Protein AF-A0AAV5Z621-F1 (afdb_monomer_lite)

Radius of gyration: 21.64 Å; chains: 1; bounding box: 45×36×80 Å

pLDDT: mean 82.49, std 11.27, range [52.31, 95.31]

Foldseek 3Di:
DDVVVVVVVVVVVVLLVLLVCLQVQLVVLQVQLCVLLVVLVVPVVDPCSVVSNVSSVLSNQSSCLSVLCSCCSVVVPVVSNVVSVVSVVVSCVVVVVVVVVCVVPDDPPDDDDPPDD

Structure (mmCIF, N/CA/C/O backbone):
data_AF-A0AAV5Z621-F1
#
_entry.id   AF-A0AAV5Z621-F1
#
loop_
_atom_site.group_PDB
_atom_site.id
_atom_site.type_symbol
_atom_site.label_atom_id
_atom_site.label_alt_id
_atom_site.label_comp_id
_atom_site.label_asym_id
_atom_site.label_entity_id
_atom_site.label_seq_id
_atom_site.pdbx_PDB_ins_code
_atom_site.Cartn_x
_atom_site.Cartn_y
_atom_site.Cartn_z
_atom_site.occupancy
_atom_site.B_iso_or_equiv
_atom_site.auth_seq_id
_atom_site.auth_comp_id
_atom_site.auth_asym_id
_atom_site.auth_atom_id
_atom_site.pdbx_PDB_model_num
ATOM 1 N N . MET A 1 1 ? -26.447 15.389 30.354 1.00 52.31 1 MET A N 1
ATOM 2 C CA . MET A 1 1 ? -26.161 14.842 29.011 1.00 52.31 1 MET A CA 1
ATOM 3 C C . MET A 1 1 ? -24.724 15.224 28.692 1.00 52.31 1 MET A C 1
ATOM 5 O O . MET A 1 1 ? -24.456 16.398 28.491 1.00 52.31 1 MET A O 1
ATOM 9 N N . ASP A 1 2 ? -23.789 14.289 28.854 1.00 53.25 2 ASP A N 1
ATOM 10 C CA . ASP A 1 2 ? -22.348 14.579 28.879 1.00 53.25 2 ASP A CA 1
ATOM 11 C C . ASP A 1 2 ? -21.758 14.513 27.451 1.00 53.25 2 ASP A C 1
ATOM 13 O O . ASP A 1 2 ? -21.777 13.438 26.843 1.00 53.25 2 ASP A O 1
ATOM 17 N N . PRO A 1 3 ? -21.251 15.624 26.880 1.00 59.66 3 PRO A N 1
ATOM 18 C CA . PRO A 1 3 ? -20.744 15.672 25.503 1.00 59.66 3 PRO A CA 1
ATOM 19 C C . PRO A 1 3 ? -19.513 14.779 25.257 1.00 59.66 3 PRO A C 1
ATOM 21 O O . PRO A 1 3 ? -19.176 14.493 24.105 1.00 59.66 3 PRO A O 1
ATOM 24 N N . ARG A 1 4 ? -18.854 14.271 26.310 1.00 59.25 4 ARG A N 1
ATOM 25 C CA . ARG A 1 4 ? -17.717 13.341 26.167 1.00 59.25 4 ARG A CA 1
ATOM 26 C C . ARG A 1 4 ? -18.135 11.923 25.760 1.00 59.25 4 ARG A C 1
ATOM 28 O O . ARG A 1 4 ? -17.331 11.202 25.166 1.00 59.25 4 ARG A O 1
ATOM 35 N N . LEU A 1 5 ? -19.379 11.519 26.034 1.00 57.66 5 LEU A N 1
ATOM 36 C CA . LEU A 1 5 ? -19.910 10.200 25.656 1.00 57.66 5 LEU A CA 1
ATOM 37 C C . LEU A 1 5 ? -20.278 10.122 24.163 1.00 57.66 5 LEU A C 1
ATOM 39 O O . LEU A 1 5 ? -20.182 9.048 23.569 1.00 57.66 5 LEU A O 1
ATOM 43 N N . THR A 1 6 ? -20.605 11.254 23.533 1.00 56.84 6 THR A N 1
ATOM 44 C CA . THR A 1 6 ? -20.958 11.367 22.105 1.00 56.84 6 THR A CA 1
ATOM 45 C C . THR A 1 6 ? -19.759 11.542 21.169 1.00 56.84 6 THR A C 1
ATOM 47 O O . THR A 1 6 ? -19.844 11.158 20.005 1.00 56.84 6 THR A O 1
ATOM 50 N N . MET A 1 7 ? -18.610 12.042 21.640 1.00 58.41 7 MET A N 1
ATOM 51 C CA . MET A 1 7 ? -17.405 12.162 20.794 1.00 58.41 7 MET A CA 1
ATOM 52 C C . MET A 1 7 ? -16.726 10.813 20.509 1.00 58.41 7 MET A C 1
ATOM 54 O O . MET A 1 7 ? -16.205 10.597 19.413 1.00 58.41 7 MET A O 1
ATOM 58 N N . LYS A 1 8 ? -16.758 9.878 21.469 1.00 61.78 8 LYS A N 1
ATOM 59 C CA . LYS A 1 8 ? -16.184 8.528 21.321 1.00 61.78 8 LYS A CA 1
ATOM 60 C C . LYS A 1 8 ? -16.700 7.768 20.090 1.00 61.78 8 LYS A C 1
ATOM 62 O O . LYS A 1 8 ? -15.862 7.232 19.366 1.00 61.78 8 LYS A O 1
ATOM 67 N N . PRO A 1 9 ? -18.017 7.699 19.810 1.00 69.88 9 PRO A N 1
ATOM 68 C CA . PRO A 1 9 ? -18.507 6.998 18.630 1.00 69.88 9 PRO A CA 1
ATOM 69 C C . PRO A 1 9 ? -18.103 7.691 17.325 1.00 69.88 9 PRO A C 1
ATOM 71 O 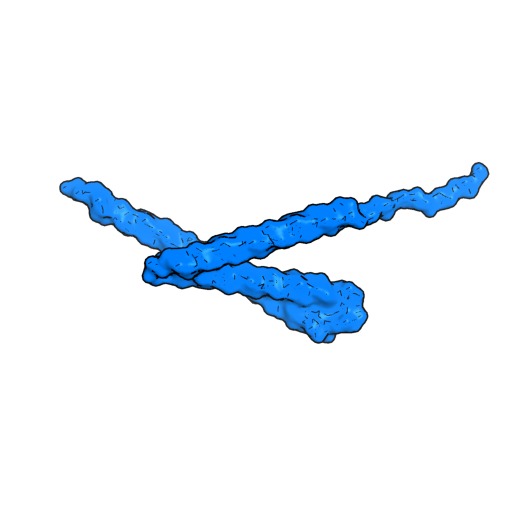O . PRO A 1 9 ? -17.706 6.982 16.407 1.00 69.88 9 PRO A O 1
ATOM 74 N N . MET A 1 10 ? -18.127 9.026 17.219 1.00 74.38 10 MET A N 1
ATOM 75 C CA . MET A 1 10 ? -17.733 9.713 15.973 1.00 74.38 10 MET A CA 1
ATOM 76 C C . MET A 1 10 ? -16.265 9.460 15.609 1.00 74.38 10 MET A C 1
ATOM 78 O O . MET A 1 10 ? -15.967 9.116 14.467 1.00 74.38 10 MET A O 1
ATOM 82 N N . LEU A 1 11 ? -15.361 9.539 16.593 1.00 77.94 11 LEU A N 1
ATOM 83 C CA . LEU A 1 11 ? -13.945 9.195 16.415 1.00 77.94 11 LEU A CA 1
ATOM 84 C C . LEU A 1 11 ? -13.770 7.745 15.956 1.00 77.94 11 LEU A C 1
ATOM 86 O O . LEU A 1 11 ? -12.989 7.469 15.049 1.00 77.94 11 LEU A O 1
ATOM 90 N N . ARG A 1 12 ? -14.543 6.822 16.535 1.00 82.44 12 ARG A N 1
ATOM 91 C CA . ARG A 1 12 ? -14.510 5.402 16.169 1.00 82.44 12 ARG A CA 1
ATOM 92 C C . ARG A 1 12 ? -14.965 5.161 14.731 1.00 82.44 12 ARG A C 1
ATOM 94 O O . ARG A 1 12 ? -14.313 4.407 14.019 1.00 82.44 12 ARG A O 1
ATOM 101 N N . HIS A 1 13 ? -16.041 5.813 14.291 1.00 87.06 13 HIS A N 1
ATOM 102 C CA . HIS A 1 13 ? -16.507 5.709 12.905 1.00 87.06 13 HIS A CA 1
ATOM 103 C C . HIS A 1 13 ? -15.490 6.308 11.930 1.00 87.06 13 HIS A C 1
ATOM 105 O O . HIS A 1 13 ? -15.192 5.681 10.919 1.00 87.06 13 HIS A O 1
ATOM 111 N N . GLY A 1 14 ? -14.898 7.463 12.255 1.00 86.81 14 GLY A N 1
ATOM 112 C CA . GLY A 1 14 ? -13.832 8.059 11.444 1.00 86.81 14 GLY A CA 1
ATOM 113 C C . GLY A 1 14 ? -12.620 7.134 11.286 1.00 86.81 14 GLY A C 1
ATOM 114 O O . GLY A 1 14 ? -12.138 6.935 10.173 1.00 86.81 14 GLY A O 1
ATOM 115 N N . LEU A 1 15 ? -12.181 6.502 12.378 1.00 87.38 15 LEU A N 1
ATOM 116 C CA . LEU A 1 15 ? -11.110 5.497 12.372 1.00 87.38 15 LEU A CA 1
ATOM 117 C C . LEU A 1 15 ? -11.452 4.277 11.510 1.00 87.38 15 LEU A C 1
ATOM 119 O O . LEU A 1 15 ? -10.610 3.822 10.742 1.00 87.38 15 LEU A O 1
ATOM 123 N N . LEU A 1 16 ? -12.683 3.768 11.597 1.00 89.12 16 LEU A N 1
ATOM 124 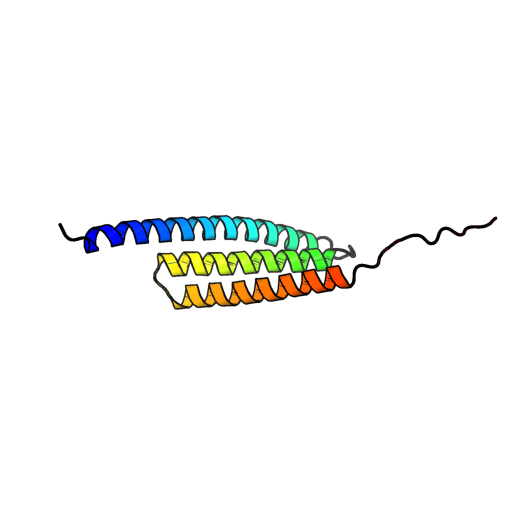C CA . LEU A 1 16 ? -13.129 2.633 10.785 1.00 89.12 16 LEU A CA 1
ATOM 125 C C . LEU A 1 16 ? -13.187 2.977 9.296 1.00 89.12 16 LEU A C 1
ATOM 127 O O . LEU A 1 16 ? -12.772 2.168 8.470 1.00 89.12 16 LEU A O 1
ATOM 131 N N . VAL A 1 17 ? -13.658 4.176 8.952 1.00 91.25 17 VAL A N 1
ATOM 132 C CA . VAL A 1 17 ? -13.668 4.662 7.567 1.00 91.25 17 VAL A CA 1
ATOM 133 C C . VAL A 1 17 ? -12.239 4.769 7.035 1.00 91.25 17 VAL A C 1
ATOM 135 O O . VAL A 1 17 ? -11.950 4.254 5.957 1.00 91.25 17 VAL A O 1
ATOM 138 N N . LEU A 1 18 ? -11.325 5.365 7.807 1.00 88.75 18 LEU A N 1
ATOM 139 C CA . LEU A 1 18 ? -9.915 5.468 7.431 1.00 88.75 18 LEU A CA 1
ATOM 140 C C . LEU A 1 18 ? -9.276 4.084 7.240 1.00 88.75 18 LEU A C 1
ATOM 142 O O . LEU A 1 18 ? -8.604 3.853 6.237 1.00 88.75 18 LEU A O 1
ATOM 146 N N . ALA A 1 19 ? -9.525 3.151 8.161 1.00 90.12 19 ALA A N 1
ATOM 147 C CA . ALA A 1 19 ? -9.033 1.781 8.064 1.00 90.12 19 ALA A CA 1
ATOM 148 C C . ALA A 1 19 ? -9.611 1.051 6.840 1.00 90.12 19 ALA A C 1
ATOM 150 O O . ALA A 1 19 ? -8.878 0.351 6.148 1.00 90.12 19 ALA A O 1
ATOM 151 N N . ALA A 1 20 ? -10.893 1.250 6.519 1.00 91.06 20 ALA A N 1
ATOM 152 C CA . ALA A 1 20 ? -11.513 0.671 5.330 1.00 91.06 20 ALA A CA 1
ATOM 153 C C . ALA A 1 20 ? -10.866 1.197 4.039 1.00 91.06 20 ALA A C 1
ATOM 155 O O . ALA A 1 20 ? -10.513 0.406 3.163 1.00 91.06 20 ALA A O 1
ATOM 156 N N . PHE A 1 21 ? -10.635 2.511 3.940 1.00 92.38 21 PHE A N 1
ATOM 157 C CA . PHE A 1 21 ? -9.886 3.089 2.821 1.00 92.38 21 PHE A CA 1
ATOM 158 C C . PHE A 1 21 ? -8.461 2.542 2.745 1.00 92.38 21 PHE A C 1
ATOM 160 O O . PHE A 1 21 ? -7.993 2.223 1.650 1.00 92.38 21 PHE A O 1
ATOM 167 N N . ALA A 1 22 ? -7.792 2.381 3.890 1.00 89.50 22 ALA A N 1
ATOM 168 C CA . ALA A 1 22 ? -6.459 1.801 3.946 1.00 89.50 22 ALA A CA 1
ATOM 169 C C . ALA A 1 22 ? -6.444 0.364 3.405 1.00 89.50 22 ALA A C 1
ATOM 171 O O . ALA A 1 22 ? -5.638 0.039 2.536 1.00 89.50 22 ALA A O 1
ATOM 172 N N . VAL A 1 23 ? -7.390 -0.474 3.831 1.00 91.81 23 VAL A N 1
ATOM 173 C CA . VAL A 1 23 ? -7.522 -1.859 3.356 1.00 91.81 23 VAL A CA 1
ATOM 174 C C . VAL A 1 23 ? -7.806 -1.914 1.856 1.00 91.81 23 VAL A C 1
ATOM 176 O O . VAL A 1 23 ? -7.130 -2.650 1.141 1.00 91.81 23 VAL A O 1
ATOM 179 N N . VAL A 1 24 ? -8.765 -1.131 1.356 1.00 93.31 24 VAL A N 1
ATOM 180 C CA . VAL A 1 24 ? -9.125 -1.138 -0.073 1.00 93.31 24 VAL A CA 1
ATOM 181 C C . VAL A 1 24 ? -7.964 -0.632 -0.932 1.00 93.31 24 VAL A C 1
ATOM 183 O O . VAL A 1 24 ? -7.603 -1.274 -1.921 1.00 93.31 24 VAL A O 1
ATOM 186 N N . GLY A 1 25 ? -7.344 0.484 -0.539 1.00 88.38 25 GLY A N 1
ATOM 187 C CA . GLY A 1 25 ? -6.188 1.048 -1.236 1.00 88.38 25 GLY A CA 1
ATOM 188 C C . GLY A 1 25 ? -4.987 0.103 -1.221 1.00 88.38 25 GLY A C 1
ATOM 189 O O . GLY A 1 25 ? -4.375 -0.132 -2.265 1.00 88.38 25 GLY A O 1
ATOM 190 N N . GLY A 1 26 ? -4.697 -0.501 -0.066 1.00 88.06 26 GLY A N 1
ATOM 191 C CA . GLY A 1 26 ? -3.630 -1.484 0.100 1.00 88.06 26 GLY A CA 1
ATOM 192 C C . GLY A 1 26 ? -3.863 -2.751 -0.720 1.00 88.06 26 GLY A C 1
ATOM 193 O O . GLY A 1 26 ? -2.963 -3.195 -1.428 1.00 88.06 26 GLY A O 1
ATOM 194 N N . ALA A 1 27 ? -5.079 -3.300 -0.708 1.00 90.25 27 ALA A N 1
ATOM 195 C CA . ALA A 1 27 ? -5.431 -4.476 -1.501 1.00 90.25 27 ALA A CA 1
ATOM 196 C C . ALA A 1 27 ? -5.297 -4.207 -3.007 1.00 90.25 27 ALA A C 1
ATOM 198 O O . ALA A 1 27 ? -4.710 -5.012 -3.732 1.00 90.25 27 ALA A O 1
ATO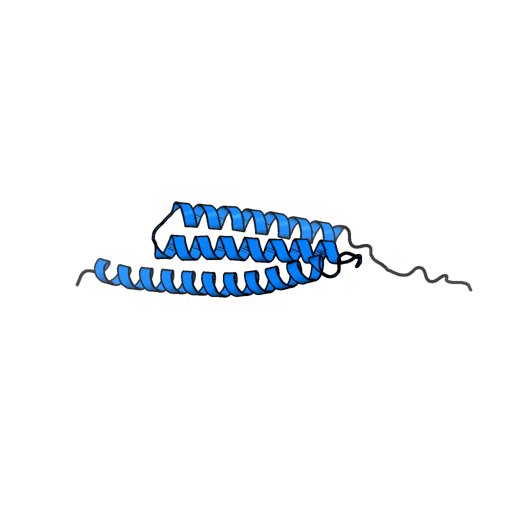M 199 N N . TRP A 1 28 ? -5.784 -3.058 -3.483 1.00 90.62 28 TRP A N 1
ATOM 200 C CA . TRP A 1 28 ? -5.650 -2.675 -4.888 1.00 90.62 28 TRP A CA 1
ATOM 201 C C . TRP A 1 28 ? -4.182 -2.500 -5.301 1.00 90.62 28 TRP A C 1
ATOM 203 O O . TRP A 1 28 ? -3.755 -3.057 -6.320 1.00 90.62 28 TRP A O 1
ATOM 213 N N . ALA A 1 29 ? -3.396 -1.779 -4.494 1.00 85.75 29 ALA A N 1
ATOM 214 C CA . ALA A 1 29 ? -1.968 -1.575 -4.730 1.00 85.75 29 ALA A CA 1
ATOM 215 C C . ALA A 1 29 ? -1.199 -2.903 -4.725 1.00 85.75 29 ALA A C 1
ATOM 217 O O . ALA A 1 29 ? -0.401 -3.151 -5.630 1.00 85.75 29 ALA A O 1
ATOM 218 N N . GLY A 1 30 ? -1.506 -3.790 -3.777 1.00 85.25 30 GLY A N 1
ATOM 219 C CA . GLY A 1 30 ? -0.885 -5.105 -3.645 1.00 85.25 30 GLY A CA 1
ATOM 220 C C . GLY A 1 30 ? -1.202 -6.023 -4.819 1.00 85.25 30 GLY A C 1
ATOM 221 O O . GLY A 1 30 ? -0.289 -6.582 -5.420 1.00 85.25 30 GLY A O 1
ATOM 222 N N . VAL A 1 31 ? -2.472 -6.126 -5.228 1.00 91.25 31 VAL A N 1
ATOM 223 C CA . VAL A 1 31 ? -2.868 -6.931 -6.400 1.00 91.25 31 VAL A CA 1
ATOM 224 C C . VAL A 1 31 ? -2.179 -6.422 -7.664 1.00 91.25 31 VAL A C 1
ATOM 226 O O . VAL A 1 31 ? -1.659 -7.216 -8.453 1.00 91.25 31 VAL A O 1
ATOM 229 N N . ARG A 1 32 ? -2.140 -5.101 -7.864 1.00 87.88 32 ARG A N 1
ATOM 230 C CA . ARG A 1 32 ? -1.435 -4.499 -9.000 1.00 87.88 32 ARG A CA 1
ATOM 231 C C . ARG A 1 32 ? 0.072 -4.764 -8.927 1.00 87.88 32 ARG A C 1
ATOM 233 O O . ARG A 1 32 ? 0.665 -5.119 -9.945 1.00 87.88 32 ARG A O 1
ATOM 240 N N . GLY A 1 33 ? 0.663 -4.627 -7.743 1.00 83.62 33 GLY A N 1
ATOM 241 C CA . GLY A 1 33 ? 2.080 -4.855 -7.483 1.00 83.62 33 GLY A CA 1
ATOM 242 C C . GLY A 1 33 ? 2.497 -6.292 -7.786 1.00 83.62 33 GLY A C 1
ATOM 243 O O . GLY A 1 33 ? 3.360 -6.529 -8.628 1.00 83.62 33 GLY A O 1
ATOM 244 N N . VAL A 1 34 ? 1.801 -7.267 -7.204 1.00 88.44 34 VAL A N 1
ATOM 245 C CA . VAL A 1 34 ? 2.057 -8.698 -7.429 1.00 88.44 34 VAL A CA 1
ATOM 246 C C . VAL A 1 34 ? 1.919 -9.067 -8.906 1.00 88.44 34 VAL A C 1
ATOM 248 O O . VAL A 1 34 ? 2.759 -9.794 -9.433 1.00 88.44 34 VAL A O 1
ATOM 251 N N . ARG A 1 35 ? 0.909 -8.540 -9.612 1.00 87.25 35 ARG A N 1
ATOM 252 C CA . ARG A 1 35 ? 0.743 -8.786 -11.057 1.00 87.25 35 ARG A CA 1
ATOM 253 C C . ARG A 1 35 ? 1.923 -8.259 -11.875 1.00 87.25 35 ARG A C 1
ATOM 255 O O . ARG A 1 35 ? 2.379 -8.950 -12.782 1.00 87.25 35 ARG A O 1
ATOM 262 N N . LEU A 1 36 ? 2.412 -7.057 -11.571 1.00 81.12 36 LEU A N 1
ATOM 263 C CA . LEU A 1 36 ? 3.561 -6.463 -12.263 1.00 81.12 36 LEU A CA 1
ATOM 264 C C . LEU A 1 36 ? 4.864 -7.197 -11.938 1.00 81.12 36 LEU A C 1
ATOM 266 O O . LEU A 1 36 ? 5.638 -7.479 -12.850 1.00 81.12 36 LEU A O 1
ATOM 270 N N . LEU A 1 37 ? 5.055 -7.577 -10.675 1.00 81.81 37 LEU A N 1
ATOM 271 C CA . LEU A 1 37 ? 6.203 -8.362 -10.235 1.00 81.81 37 LEU A CA 1
ATOM 272 C C . LEU A 1 37 ? 6.235 -9.719 -10.946 1.00 81.81 37 LEU A C 1
ATOM 274 O O . LEU A 1 37 ? 7.228 -10.065 -11.579 1.00 81.81 37 LEU A O 1
ATOM 278 N N . ALA A 1 38 ? 5.117 -10.449 -10.927 1.00 85.56 38 ALA A N 1
ATOM 279 C CA . ALA A 1 38 ? 4.988 -11.728 -11.616 1.00 85.56 38 ALA A CA 1
ATOM 280 C C . ALA A 1 38 ? 5.207 -11.590 -13.130 1.00 85.56 38 ALA A C 1
ATOM 282 O O . ALA A 1 38 ? 5.816 -12.461 -13.746 1.00 85.56 38 ALA A O 1
ATOM 283 N N . ARG A 1 39 ? 4.740 -10.492 -13.739 1.00 84.19 39 ARG A N 1
ATOM 284 C CA . ARG A 1 39 ? 4.962 -10.222 -15.163 1.00 84.19 39 ARG A CA 1
ATOM 285 C C . ARG A 1 39 ? 6.437 -9.977 -15.475 1.00 84.19 39 ARG A C 1
ATOM 287 O O . ARG A 1 39 ? 6.924 -10.562 -16.438 1.00 84.19 39 ARG A O 1
ATOM 294 N N . GLY A 1 40 ? 7.124 -9.168 -14.669 1.00 78.00 40 GLY A N 1
ATOM 295 C CA . GLY A 1 40 ? 8.553 -8.880 -14.819 1.00 78.00 40 GLY A CA 1
ATOM 296 C C . GLY A 1 40 ? 9.427 -10.121 -14.656 1.00 78.00 40 GLY A C 1
ATOM 297 O O . GLY A 1 40 ? 10.306 -10.355 -15.474 1.00 78.00 40 GLY A O 1
ATOM 298 N N . LEU A 1 41 ? 9.118 -10.976 -13.676 1.00 82.88 41 LEU A N 1
ATOM 299 C CA . LEU A 1 41 ? 9.837 -12.238 -13.470 1.00 82.88 41 LEU A CA 1
ATOM 300 C C . LEU A 1 41 ? 9.615 -13.249 -14.607 1.00 82.88 41 LEU A C 1
ATOM 302 O O . LEU A 1 41 ? 10.504 -14.035 -14.909 1.00 82.88 41 LEU A O 1
ATOM 306 N N . ARG A 1 42 ? 8.437 -13.236 -15.246 1.00 84.06 42 ARG A N 1
ATOM 307 C CA . ARG A 1 42 ? 8.109 -14.139 -16.364 1.00 84.06 42 ARG A CA 1
ATOM 308 C C . ARG A 1 42 ? 8.675 -13.698 -17.715 1.00 84.06 42 ARG A C 1
ATOM 310 O O . ARG A 1 42 ? 8.793 -14.537 -18.595 1.00 84.06 42 ARG A O 1
ATOM 317 N N . HIS A 1 43 ? 8.989 -12.416 -17.890 1.00 80.31 43 HIS A N 1
ATOM 318 C CA . HIS A 1 43 ? 9.461 -11.846 -19.159 1.00 80.31 43 HIS A CA 1
ATOM 319 C C . HIS A 1 43 ? 10.852 -11.225 -18.997 1.00 80.31 43 HIS A C 1
ATOM 321 O O . HIS A 1 43 ? 11.089 -10.128 -19.483 1.00 80.31 43 HIS A O 1
ATOM 327 N N . GLY A 1 44 ? 11.761 -11.900 -18.286 1.00 68.00 44 GLY A N 1
ATOM 328 C CA . GLY A 1 44 ? 13.079 -11.356 -17.930 1.00 68.00 44 GLY A CA 1
ATOM 329 C C . GLY A 1 44 ? 13.968 -10.949 -19.114 1.00 68.00 44 GLY A C 1
ATOM 330 O O . GLY A 1 44 ? 14.901 -10.179 -18.924 1.00 68.00 44 GLY A O 1
ATOM 331 N N . GLU A 1 45 ? 13.664 -11.423 -20.324 1.00 73.56 45 GLU A N 1
ATOM 332 C CA . GLU A 1 45 ? 14.378 -11.069 -21.558 1.00 73.56 45 GLU A CA 1
ATOM 333 C C . GLU A 1 45 ? 13.902 -9.747 -22.189 1.00 73.56 45 GLU A C 1
ATOM 335 O O . GLU A 1 45 ? 14.556 -9.217 -23.085 1.00 73.56 45 GLU A O 1
ATOM 340 N N . ASP A 1 46 ? 12.779 -9.185 -21.728 1.00 75.75 46 ASP A N 1
ATOM 341 C CA . ASP A 1 46 ? 12.250 -7.919 -22.234 1.00 75.75 46 ASP A CA 1
ATOM 342 C C . ASP A 1 46 ? 13.014 -6.738 -21.589 1.00 75.75 46 ASP A C 1
ATOM 344 O O . ASP A 1 46 ? 13.099 -6.667 -20.357 1.00 75.75 46 ASP A O 1
ATOM 348 N N . PRO A 1 47 ? 13.531 -5.760 -22.363 1.00 78.12 47 PRO A N 1
ATOM 349 C CA . PRO A 1 47 ? 14.213 -4.569 -21.834 1.00 78.12 47 PRO A CA 1
ATOM 350 C C . PRO A 1 47 ? 13.399 -3.792 -20.787 1.00 78.12 47 PRO A C 1
ATOM 352 O O . PRO A 1 47 ? 13.945 -3.026 -19.991 1.00 78.12 47 PRO A O 1
ATOM 355 N N . SER A 1 48 ? 12.077 -3.975 -20.782 1.00 79.94 48 SER A N 1
ATOM 356 C CA . SER A 1 48 ? 11.147 -3.327 -19.857 1.00 79.94 48 SER A CA 1
ATOM 357 C C . SER A 1 48 ? 10.870 -4.124 -18.567 1.00 79.94 48 SER A C 1
ATOM 359 O O . SER A 1 48 ? 10.254 -3.593 -17.634 1.00 79.94 48 SER A O 1
ATOM 361 N N . ALA A 1 49 ? 11.379 -5.355 -18.451 1.00 77.38 49 ALA A N 1
ATOM 362 C CA . ALA A 1 49 ? 11.177 -6.236 -17.300 1.00 77.38 49 ALA A CA 1
ATOM 363 C C . ALA A 1 49 ? 11.664 -5.664 -15.953 1.00 77.38 49 ALA A C 1
ATOM 365 O O . ALA A 1 49 ? 10.900 -5.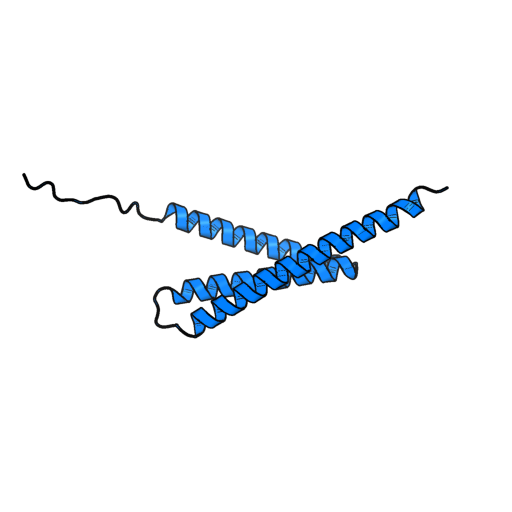745 -14.982 1.00 77.38 49 ALA A O 1
ATOM 366 N N . PRO A 1 50 ? 12.843 -5.009 -15.848 1.00 80.00 50 PRO A N 1
ATOM 367 C CA . PRO A 1 50 ? 13.305 -4.430 -14.582 1.00 80.00 50 PRO A CA 1
ATOM 368 C C . PRO A 1 50 ? 12.338 -3.369 -14.039 1.00 80.00 50 PRO A C 1
ATOM 370 O O . PRO A 1 50 ? 12.057 -3.312 -12.842 1.00 80.00 50 PRO A O 1
ATOM 373 N N . LEU A 1 51 ? 11.746 -2.566 -14.929 1.00 82.50 51 LEU A N 1
ATOM 374 C CA . LEU A 1 51 ? 10.767 -1.542 -14.562 1.00 82.50 51 LEU A CA 1
ATOM 375 C C . LEU A 1 51 ? 9.468 -2.149 -14.018 1.00 82.50 51 LEU A C 1
ATOM 377 O O . LEU A 1 51 ? 8.848 -1.565 -13.126 1.00 82.50 51 LEU A O 1
ATOM 381 N N . TRP A 1 52 ? 9.026 -3.292 -14.547 1.00 84.19 52 TRP A N 1
ATOM 382 C CA . TRP A 1 52 ? 7.847 -3.992 -14.026 1.00 84.19 52 TRP A CA 1
ATOM 383 C C . TRP A 1 52 ? 8.112 -4.618 -12.660 1.00 84.19 52 TRP A C 1
ATOM 385 O O . TRP A 1 52 ? 7.246 -4.527 -11.792 1.00 84.19 52 TRP A O 1
ATOM 395 N N . VAL A 1 53 ? 9.308 -5.170 -12.443 1.00 83.06 53 VAL A N 1
ATOM 396 C CA . VAL A 1 53 ? 9.728 -5.706 -11.139 1.00 83.06 53 VAL A CA 1
ATOM 397 C C . VAL A 1 53 ? 9.739 -4.606 -10.080 1.00 83.06 53 VAL A C 1
ATOM 399 O O . VAL A 1 53 ? 9.087 -4.762 -9.047 1.00 83.06 53 VAL A O 1
ATOM 402 N N . VAL A 1 54 ? 10.380 -3.464 -10.358 1.00 85.38 54 VAL A N 1
ATOM 403 C CA . VAL A 1 54 ? 10.428 -2.329 -9.419 1.00 85.38 54 VAL A CA 1
ATOM 404 C C . VAL A 1 54 ? 9.022 -1.820 -9.112 1.00 85.38 54 VAL A C 1
ATOM 406 O O . VAL A 1 54 ? 8.644 -1.718 -7.948 1.00 85.38 54 VAL A O 1
ATOM 409 N N . ARG A 1 55 ? 8.193 -1.566 -10.135 1.00 85.31 55 ARG A N 1
ATOM 410 C CA . ARG A 1 55 ? 6.799 -1.130 -9.918 1.00 85.31 55 ARG A CA 1
ATOM 411 C C . ARG A 1 55 ? 5.969 -2.165 -9.159 1.00 85.31 55 ARG A C 1
ATOM 413 O O . ARG A 1 55 ? 5.062 -1.793 -8.416 1.00 85.31 55 ARG A O 1
ATOM 420 N N . GLY A 1 56 ? 6.267 -3.443 -9.361 1.00 84.38 56 GLY A N 1
ATOM 421 C CA . GLY A 1 56 ? 5.636 -4.537 -8.651 1.00 84.38 56 GLY A CA 1
ATOM 422 C C . GLY A 1 56 ? 5.956 -4.521 -7.161 1.00 84.38 56 GLY A C 1
ATOM 423 O O . GLY A 1 56 ? 5.040 -4.521 -6.339 1.00 84.38 56 GLY A O 1
ATOM 424 N N . LEU A 1 57 ? 7.244 -4.418 -6.827 1.00 85.62 57 LEU A N 1
ATOM 425 C CA . LEU A 1 57 ? 7.723 -4.320 -5.451 1.00 85.62 57 LEU A CA 1
ATOM 426 C C . LEU A 1 57 ? 7.157 -3.086 -4.737 1.00 85.62 57 LEU A C 1
ATOM 428 O O . LEU A 1 57 ? 6.632 -3.227 -3.635 1.00 85.62 57 LEU A O 1
ATOM 432 N N . ARG A 1 58 ? 7.149 -1.916 -5.394 1.00 86.75 58 ARG A N 1
ATOM 433 C CA . ARG A 1 58 ? 6.531 -0.694 -4.843 1.00 86.75 58 ARG A CA 1
ATOM 434 C C . ARG A 1 58 ? 5.066 -0.914 -4.456 1.00 86.75 58 ARG A C 1
ATOM 436 O O . ARG A 1 58 ? 4.636 -0.540 -3.371 1.00 86.75 58 ARG A O 1
ATOM 443 N N . GLY A 1 59 ? 4.289 -1.573 -5.320 1.00 87.62 59 GLY A N 1
ATOM 444 C CA . GLY A 1 59 ? 2.886 -1.890 -5.026 1.00 87.62 59 GLY A CA 1
ATOM 445 C C . GLY A 1 59 ? 2.713 -2.822 -3.821 1.00 87.62 59 GLY A C 1
ATOM 446 O O . GLY A 1 59 ? 1.785 -2.639 -3.034 1.00 87.62 59 GLY A O 1
ATOM 447 N N . VAL A 1 60 ? 3.621 -3.787 -3.647 1.00 89.19 60 VAL A N 1
ATOM 448 C CA . VAL A 1 60 ? 3.637 -4.689 -2.482 1.00 89.19 60 VAL A CA 1
ATOM 449 C C . VAL A 1 60 ? 4.002 -3.934 -1.204 1.00 89.19 60 VAL A C 1
ATOM 451 O O . VAL A 1 60 ? 3.331 -4.104 -0.189 1.00 89.19 60 VAL A O 1
ATOM 454 N N . ILE A 1 61 ? 5.010 -3.064 -1.258 1.00 90.06 61 ILE A N 1
ATOM 455 C CA . ILE A 1 61 ? 5.425 -2.230 -0.128 1.00 90.06 61 ILE A CA 1
ATOM 456 C C . ILE A 1 61 ? 4.273 -1.333 0.339 1.00 90.06 61 ILE A C 1
ATOM 458 O O . ILE A 1 61 ? 3.915 -1.354 1.516 1.00 90.06 61 ILE A O 1
ATOM 462 N N . VAL A 1 62 ? 3.623 -0.616 -0.584 1.00 90.75 62 VAL A N 1
ATOM 463 C CA . VAL A 1 62 ? 2.460 0.228 -0.260 1.00 90.75 62 VAL A CA 1
ATOM 464 C C . VAL A 1 62 ? 1.347 -0.598 0.386 1.00 90.75 62 VAL A C 1
ATOM 466 O O . VAL A 1 62 ? 0.738 -0.153 1.359 1.00 90.75 62 VAL A O 1
ATOM 469 N N . ALA A 1 63 ? 1.093 -1.814 -0.104 1.00 91.06 63 ALA A N 1
ATOM 470 C CA . ALA A 1 63 ? 0.104 -2.704 0.496 1.00 91.06 63 ALA A CA 1
ATOM 471 C C . ALA A 1 63 ? 0.453 -3.079 1.945 1.00 91.06 63 ALA A C 1
ATOM 473 O O . ALA A 1 63 ? -0.433 -3.067 2.800 1.00 91.06 63 ALA A O 1
ATOM 474 N N . LEU A 1 64 ? 1.728 -3.359 2.236 1.00 91.69 64 LEU A N 1
ATOM 475 C CA . LEU A 1 64 ? 2.203 -3.662 3.589 1.00 91.69 64 LEU A CA 1
ATOM 476 C C . LEU A 1 64 ? 2.059 -2.461 4.531 1.00 91.69 64 LEU A C 1
ATOM 478 O O . LEU A 1 64 ? 1.558 -2.627 5.642 1.00 91.69 64 LEU A O 1
ATOM 482 N N . CYS A 1 65 ? 2.411 -1.255 4.083 1.00 92.88 65 CYS A N 1
ATOM 483 C CA . CYS A 1 65 ? 2.228 -0.035 4.875 1.00 92.88 65 CYS A CA 1
ATOM 484 C C . CYS A 1 65 ? 0.753 0.245 5.165 1.00 92.88 65 CYS A C 1
ATOM 486 O O . CYS A 1 65 ? 0.377 0.590 6.282 1.00 92.88 65 CYS A O 1
ATOM 488 N N . MET A 1 66 ? -0.110 0.076 4.165 1.00 92.38 66 MET A N 1
ATOM 489 C CA . MET A 1 66 ? -1.547 0.278 4.333 1.00 92.38 66 MET A CA 1
ATOM 490 C C . MET A 1 66 ? -2.159 -0.776 5.262 1.00 92.38 66 MET A C 1
ATOM 492 O O . MET A 1 66 ? -3.024 -0.449 6.077 1.00 92.38 66 MET A O 1
ATOM 496 N N . ALA A 1 67 ? -1.667 -2.017 5.209 1.00 90.88 67 ALA A N 1
ATOM 497 C CA . ALA A 1 67 ? -2.045 -3.061 6.153 1.00 90.88 67 ALA A CA 1
ATOM 498 C C . ALA A 1 67 ? -1.588 -2.728 7.582 1.00 90.88 67 ALA A C 1
ATOM 500 O O . ALA A 1 67 ? -2.388 -2.845 8.510 1.00 90.88 67 ALA A O 1
ATOM 501 N N . SER A 1 68 ? -0.351 -2.261 7.780 1.00 92.81 68 SER A N 1
ATOM 502 C CA . SER A 1 68 ? 0.134 -1.883 9.114 1.00 92.81 68 SER A CA 1
ATOM 503 C C . SER A 1 68 ? -0.614 -0.669 9.675 1.00 92.81 68 SER A C 1
ATOM 505 O O . SER A 1 68 ? -0.931 -0.655 10.863 1.00 92.81 68 SER A O 1
ATOM 507 N N . LEU A 1 69 ? -0.981 0.304 8.832 1.00 89.62 69 LEU A N 1
ATOM 508 C CA . LEU A 1 69 ? -1.838 1.433 9.209 1.00 89.62 69 LEU A CA 1
ATOM 509 C C . LEU A 1 69 ? -3.243 0.969 9.614 1.00 89.62 69 LEU A C 1
ATOM 511 O O . LEU A 1 69 ? -3.744 1.375 10.663 1.00 89.62 69 LEU A O 1
ATOM 515 N N . ALA A 1 70 ? -3.876 0.094 8.831 1.00 90.31 70 ALA A N 1
ATOM 516 C CA . ALA A 1 70 ? -5.203 -0.438 9.144 1.00 90.31 70 ALA A CA 1
ATOM 517 C C . ALA A 1 70 ? -5.198 -1.262 10.444 1.00 90.31 70 ALA A C 1
ATOM 519 O O . ALA A 1 70 ? -6.029 -1.052 11.325 1.00 90.31 70 ALA A O 1
ATOM 520 N N . VAL A 1 71 ? -4.227 -2.161 10.607 1.00 91.31 71 VAL A N 1
ATOM 521 C CA . VAL A 1 71 ? -4.100 -2.986 11.817 1.00 91.31 71 VAL A CA 1
ATOM 522 C C . VAL A 1 71 ? -3.741 -2.123 13.027 1.00 91.31 71 VAL A C 1
ATOM 524 O O . VAL A 1 71 ? -4.352 -2.267 14.084 1.00 91.31 71 VAL A O 1
ATOM 527 N N . GLY A 1 72 ? -2.803 -1.187 12.878 1.00 90.12 72 GLY A N 1
ATOM 528 C CA . GLY A 1 72 ? -2.386 -0.282 13.946 1.00 90.12 72 GLY A CA 1
ATOM 529 C C . GLY A 1 72 ? -3.517 0.619 14.436 1.00 90.12 72 GLY A C 1
ATOM 530 O O . GLY A 1 72 ? -3.694 0.787 15.641 1.00 90.12 72 GLY A O 1
ATOM 531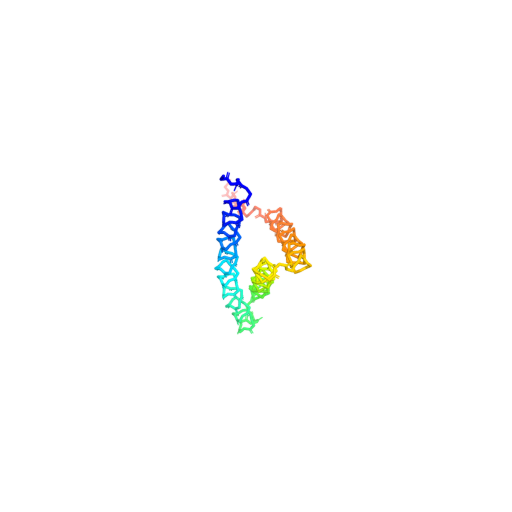 N N . THR A 1 73 ? -4.333 1.142 13.520 1.00 88.88 73 THR A N 1
ATOM 532 C CA . THR A 1 73 ? -5.495 1.977 13.865 1.00 88.88 73 THR A CA 1
ATOM 533 C C . THR A 1 73 ? -6.612 1.177 14.532 1.00 88.88 73 THR A C 1
ATOM 535 O O . THR A 1 73 ? -7.167 1.636 15.530 1.00 88.88 73 THR A O 1
ATOM 538 N N . VAL A 1 74 ? -6.915 -0.030 14.043 1.00 88.94 74 VAL A N 1
ATOM 539 C CA . VAL A 1 74 ? -7.971 -0.889 14.609 1.00 88.94 74 VAL A CA 1
ATOM 540 C C . VAL A 1 74 ? -7.578 -1.458 15.976 1.00 88.94 74 VAL A C 1
ATOM 542 O O . VAL A 1 74 ? -8.411 -1.492 16.881 1.00 88.94 74 VAL A O 1
ATOM 545 N N . LEU A 1 75 ? -6.322 -1.876 16.149 1.00 90.94 75 LEU A N 1
ATOM 546 C CA . LEU A 1 75 ? -5.822 -2.454 17.404 1.00 90.94 75 LEU A CA 1
ATOM 547 C C . LEU A 1 75 ? -5.313 -1.405 18.405 1.00 90.94 75 LEU A C 1
ATOM 549 O O . LEU A 1 75 ? -4.889 -1.769 19.500 1.00 90.94 75 LEU A O 1
ATOM 553 N N . GLY A 1 76 ? -5.319 -0.117 18.044 1.00 88.00 76 GLY A N 1
ATOM 554 C CA . GLY A 1 76 ? -4.780 0.959 18.884 1.00 88.00 76 GLY A CA 1
ATOM 555 C C . GLY A 1 76 ? -3.260 0.884 19.090 1.00 88.00 76 GLY A C 1
ATOM 556 O O . GLY A 1 76 ? -2.740 1.410 20.072 1.00 88.00 76 GLY A O 1
ATOM 557 N N . GLN A 1 77 ? -2.540 0.221 18.185 1.00 92.25 77 GLN A N 1
ATOM 558 C CA . GLN A 1 77 ? -1.093 0.026 18.253 1.00 92.25 77 GLN A CA 1
ATOM 559 C C . GLN A 1 77 ? -0.366 1.169 17.540 1.00 92.25 77 GLN A C 1
ATOM 561 O O . GLN A 1 77 ? -0.144 1.131 16.329 1.00 92.25 77 GLN A O 1
ATOM 566 N N . VAL A 1 78 ? 0.032 2.186 18.307 1.00 91.62 78 VAL A N 1
ATOM 567 C CA . VAL A 1 78 ? 0.685 3.402 17.786 1.00 91.62 78 VAL A CA 1
ATOM 568 C C . VAL A 1 78 ? 1.962 3.085 17.002 1.00 91.62 78 VAL A C 1
ATOM 570 O O . VAL A 1 78 ? 2.197 3.686 15.958 1.00 91.62 78 VAL A O 1
ATOM 573 N N . TRP A 1 79 ? 2.762 2.113 17.450 1.00 92.44 79 TRP A N 1
ATOM 574 C CA . TRP A 1 79 ? 4.019 1.761 16.784 1.00 92.44 79 TRP A CA 1
ATOM 575 C C . TRP A 1 79 ? 3.807 1.244 15.350 1.00 92.44 79 TRP A C 1
ATOM 577 O O . TRP A 1 79 ? 4.577 1.602 14.466 1.00 92.44 79 TRP A O 1
ATOM 587 N N . LEU A 1 80 ? 2.735 0.480 15.093 1.00 90.62 80 LEU A N 1
ATOM 588 C CA . LEU A 1 80 ? 2.380 -0.000 13.748 1.00 90.62 80 LEU A CA 1
ATOM 589 C C . LEU A 1 80 ? 1.954 1.142 12.830 1.00 90.62 80 LEU A C 1
ATOM 591 O O . LEU A 1 80 ? 2.268 1.134 11.638 1.00 90.62 80 LEU A O 1
ATOM 595 N N . VAL A 1 81 ? 1.246 2.125 13.393 1.00 90.00 81 VAL A N 1
ATOM 596 C CA . VAL A 1 81 ? 0.818 3.317 12.659 1.00 90.00 81 VAL A CA 1
ATOM 597 C C . VAL A 1 81 ? 2.029 4.160 12.275 1.00 90.00 81 VAL A C 1
ATOM 599 O O . VAL A 1 81 ? 2.161 4.533 11.114 1.00 90.00 81 VAL A O 1
ATOM 602 N N . VAL A 1 82 ? 2.936 4.412 13.222 1.00 94.69 82 VAL A N 1
ATOM 603 C CA . VAL A 1 82 ? 4.176 5.161 12.972 1.00 94.69 82 VAL A CA 1
ATOM 604 C C . VAL A 1 82 ? 5.052 4.433 11.957 1.00 94.69 82 VAL A C 1
ATOM 606 O O . VAL A 1 82 ? 5.497 5.051 10.996 1.00 94.69 82 VAL A O 1
ATOM 609 N N . PHE A 1 83 ? 5.242 3.122 12.119 1.00 93.62 83 PHE A N 1
ATOM 610 C CA . PHE A 1 83 ? 5.999 2.301 11.176 1.00 93.62 83 PHE A CA 1
ATOM 611 C C . PHE A 1 83 ? 5.415 2.377 9.760 1.00 93.62 83 PHE A C 1
ATOM 613 O O . PHE A 1 83 ? 6.129 2.690 8.809 1.00 93.62 83 PHE A O 1
ATOM 620 N N . GLY A 1 84 ? 4.103 2.161 9.627 1.00 91.06 84 GLY A N 1
ATOM 621 C CA . GLY A 1 84 ? 3.414 2.242 8.341 1.00 91.06 84 GLY A CA 1
ATOM 622 C C . GLY A 1 84 ? 3.512 3.620 7.702 1.00 91.06 84 GLY A C 1
ATOM 623 O O . GLY A 1 84 ? 3.770 3.716 6.508 1.00 91.06 84 GLY A O 1
ATOM 624 N N . ALA A 1 85 ? 3.343 4.682 8.490 1.00 92.19 85 ALA A N 1
ATOM 625 C CA . ALA A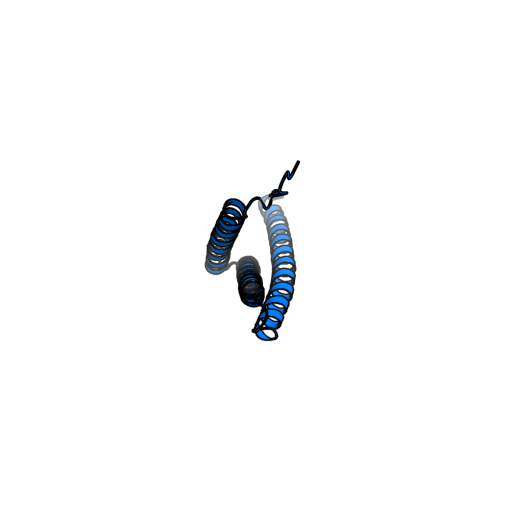 1 85 ? 3.402 6.055 8.004 1.00 92.19 85 ALA A CA 1
ATOM 626 C C . ALA A 1 85 ? 4.813 6.459 7.555 1.00 92.19 85 ALA A C 1
ATOM 628 O O . ALA A 1 85 ? 4.952 7.061 6.493 1.00 92.19 85 ALA A O 1
ATOM 629 N N . LEU A 1 86 ? 5.846 6.122 8.334 1.00 95.31 86 LEU A N 1
ATOM 630 C CA . LEU A 1 86 ? 7.235 6.445 8.001 1.00 95.31 86 LEU A CA 1
ATOM 631 C C . LEU A 1 86 ? 7.681 5.722 6.734 1.00 95.31 86 LEU A C 1
ATOM 633 O O . LEU A 1 86 ? 8.172 6.366 5.812 1.00 95.31 86 LEU A O 1
ATOM 637 N N . TRP A 1 87 ? 7.436 4.414 6.656 1.00 92.94 87 TRP A N 1
ATOM 638 C CA . TRP A 1 87 ? 7.812 3.637 5.478 1.00 92.94 87 TRP A CA 1
ATOM 639 C C . TRP A 1 87 ? 7.027 4.073 4.237 1.00 92.94 87 TRP A C 1
ATOM 641 O O . TRP A 1 87 ? 7.582 4.180 3.148 1.00 92.94 87 TRP A O 1
ATOM 651 N N . LEU A 1 88 ? 5.736 4.390 4.387 1.00 90.50 88 LEU A N 1
ATOM 652 C CA . LEU A 1 88 ? 4.939 4.919 3.281 1.00 90.50 88 LEU A CA 1
ATOM 653 C C . LEU A 1 88 ? 5.458 6.284 2.810 1.00 90.50 88 LEU A C 1
ATOM 655 O O . LEU A 1 88 ? 5.476 6.546 1.610 1.00 90.50 88 LEU A O 1
ATOM 659 N N . ALA A 1 89 ? 5.880 7.152 3.732 1.00 91.81 89 ALA A N 1
ATOM 660 C CA . ALA A 1 89 ? 6.467 8.444 3.393 1.00 91.81 89 ALA A CA 1
ATOM 661 C C . ALA A 1 89 ? 7.807 8.287 2.659 1.00 91.81 89 ALA A C 1
ATOM 663 O O . ALA A 1 89 ? 8.030 8.972 1.662 1.00 91.81 89 ALA A O 1
ATOM 664 N N . GLU A 1 90 ? 8.662 7.368 3.110 1.00 93.06 90 GLU A N 1
ATOM 665 C CA . GLU A 1 90 ? 9.925 7.027 2.448 1.00 93.06 90 GLU A CA 1
ATOM 666 C C . GLU A 1 90 ? 9.684 6.484 1.032 1.00 93.06 90 GLU A C 1
ATOM 668 O O . GLU A 1 90 ? 10.267 6.976 0.065 1.00 93.06 90 GLU A O 1
ATOM 673 N N . GLU A 1 91 ? 8.730 5.565 0.884 1.00 89.19 91 GLU A N 1
ATOM 674 C CA . GLU A 1 91 ? 8.336 4.997 -0.406 1.00 89.19 91 GLU A CA 1
ATOM 675 C C . GLU A 1 91 ? 7.802 6.075 -1.373 1.00 89.19 91 GLU A C 1
ATOM 677 O O . GLU A 1 91 ? 8.134 6.074 -2.565 1.00 89.19 91 GLU A O 1
ATOM 682 N N . ILE A 1 92 ? 7.003 7.033 -0.877 1.00 88.25 92 ILE A N 1
ATOM 683 C CA . ILE A 1 92 ? 6.510 8.180 -1.662 1.00 88.25 92 ILE A CA 1
ATOM 684 C C . ILE A 1 92 ? 7.658 9.112 -2.047 1.00 88.25 92 ILE A C 1
ATOM 686 O O . ILE A 1 92 ? 7.708 9.558 -3.197 1.00 88.25 92 ILE A O 1
ATOM 690 N N . TYR A 1 93 ? 8.568 9.407 -1.116 1.00 90.44 93 TYR A N 1
ATOM 691 C CA . TYR A 1 93 ? 9.733 10.248 -1.373 1.00 90.44 93 TYR A CA 1
ATOM 692 C C . TYR A 1 93 ? 10.589 9.647 -2.488 1.00 90.44 93 TYR A C 1
ATOM 694 O O . TYR A 1 93 ? 10.853 10.314 -3.489 1.00 90.44 93 TYR A O 1
ATOM 702 N N . GLU A 1 94 ? 10.942 8.368 -2.377 1.00 88.38 94 GLU A N 1
ATOM 703 C CA . GLU A 1 94 ? 11.776 7.695 -3.366 1.00 88.38 94 GLU A CA 1
ATOM 704 C C . GLU A 1 94 ? 11.074 7.591 -4.729 1.00 88.38 94 GLU A C 1
ATOM 706 O O . GLU A 1 94 ? 11.670 7.897 -5.764 1.00 88.38 94 GLU A O 1
ATOM 711 N N . THR A 1 95 ? 9.782 7.234 -4.748 1.00 86.56 95 THR A N 1
ATOM 712 C CA . THR A 1 95 ? 8.994 7.169 -5.992 1.00 86.56 95 THR A CA 1
ATOM 713 C C . THR A 1 95 ? 8.891 8.537 -6.660 1.00 86.56 95 THR A C 1
ATOM 715 O O . THR A 1 95 ? 9.021 8.645 -7.882 1.00 86.56 95 THR A O 1
ATOM 718 N N . GLY A 1 96 ? 8.645 9.582 -5.869 1.00 85.56 96 GLY A N 1
ATOM 719 C CA . GLY A 1 96 ? 8.526 10.954 -6.343 1.00 85.56 96 GLY A CA 1
ATOM 720 C C . GLY A 1 96 ? 9.839 11.458 -6.928 1.00 85.56 96 GLY A C 1
ATOM 721 O O . GLY A 1 96 ? 9.858 11.940 -8.061 1.00 85.56 96 GLY A O 1
ATOM 722 N N . VAL A 1 97 ? 10.943 11.273 -6.203 1.00 89.75 97 VAL A N 1
ATOM 723 C CA . VAL A 1 97 ? 12.291 11.622 -6.671 1.00 89.75 97 VAL A CA 1
ATOM 724 C C . VAL A 1 97 ? 12.629 10.862 -7.953 1.00 89.75 97 VAL A C 1
ATOM 726 O O . VAL A 1 97 ? 13.044 11.479 -8.932 1.00 89.75 97 VAL A O 1
ATOM 729 N N . LEU A 1 98 ? 12.374 9.552 -8.008 1.00 87.00 98 LEU A N 1
ATOM 730 C CA . LEU A 1 98 ? 12.620 8.750 -9.206 1.00 87.00 98 LEU A CA 1
ATOM 731 C C . LEU A 1 98 ? 11.790 9.235 -10.404 1.00 87.00 98 LEU A C 1
ATOM 733 O O . LEU A 1 98 ? 12.312 9.346 -11.513 1.00 87.00 98 LEU A O 1
ATOM 737 N N . ALA A 1 99 ? 10.513 9.565 -10.198 1.00 85.31 99 ALA A N 1
ATOM 738 C CA . ALA A 1 99 ? 9.657 10.107 -11.251 1.00 85.31 99 ALA A CA 1
ATOM 739 C C . ALA A 1 99 ? 10.158 11.468 -11.764 1.00 85.31 99 ALA A C 1
ATOM 741 O O . ALA A 1 99 ? 10.119 11.719 -12.970 1.00 85.31 99 ALA A O 1
ATOM 742 N N . LEU A 1 100 ? 10.662 12.327 -10.872 1.00 88.06 100 LEU A N 1
ATOM 743 C CA . LEU A 1 100 ? 11.260 13.612 -11.238 1.00 88.06 100 LEU A CA 1
ATOM 744 C C . LEU A 1 100 ? 12.566 13.432 -12.018 1.00 88.06 100 LEU A C 1
ATOM 746 O O . LEU A 1 100 ? 12.742 14.090 -13.042 1.00 88.06 100 LEU A O 1
ATOM 750 N N . ILE A 1 101 ? 13.438 12.514 -11.594 1.00 87.50 101 ILE A N 1
ATOM 751 C CA . ILE A 1 101 ? 14.689 12.192 -12.300 1.00 87.50 101 ILE A CA 1
ATOM 752 C C . ILE A 1 101 ? 14.387 11.670 -13.709 1.00 87.50 101 ILE A C 1
ATOM 754 O O . ILE A 1 101 ? 14.955 12.161 -14.683 1.00 87.50 101 ILE A O 1
ATOM 758 N N . LEU A 1 102 ? 13.446 10.728 -13.843 1.00 84.94 102 LEU A N 1
ATOM 759 C CA . LEU A 1 102 ? 13.032 10.199 -15.147 1.00 84.94 102 LEU A CA 1
ATOM 760 C C . LEU A 1 102 ? 12.428 11.286 -16.044 1.00 84.94 102 LEU A C 1
ATOM 762 O O . LEU A 1 102 ? 12.678 11.298 -17.246 1.00 84.94 102 LEU A O 1
ATOM 766 N N . ARG A 1 103 ? 11.656 12.216 -15.470 1.00 84.75 103 ARG A N 1
ATOM 767 C CA . ARG A 1 103 ? 11.090 13.352 -16.207 1.00 84.75 103 ARG A CA 1
ATOM 768 C C . ARG A 1 103 ? 12.162 14.343 -16.662 1.00 84.75 103 ARG A C 1
ATOM 770 O O . ARG A 1 103 ? 12.043 14.877 -17.758 1.00 84.75 103 ARG A O 1
ATOM 777 N N . ALA A 1 104 ? 13.178 14.594 -15.840 1.00 86.25 104 ALA A N 1
ATOM 778 C CA . ALA A 1 104 ? 14.274 15.503 -16.166 1.00 86.25 104 ALA A CA 1
ATOM 779 C C . ALA A 1 104 ? 15.250 14.907 -17.197 1.00 86.25 104 ALA A C 1
ATOM 781 O O . ALA A 1 104 ? 15.826 15.646 -17.990 1.00 86.25 104 ALA A O 1
ATOM 782 N N . GLY A 1 105 ? 15.422 13.582 -17.195 1.00 79.62 105 GLY A N 1
ATOM 783 C CA . GLY A 1 105 ? 16.310 12.862 -18.111 1.00 79.62 105 GLY A CA 1
ATOM 784 C C . GLY A 1 105 ? 15.672 12.405 -19.427 1.00 79.62 105 GLY A C 1
ATOM 785 O O . GLY A 1 105 ? 16.390 11.875 -20.270 1.00 79.62 105 GLY A O 1
ATOM 786 N N . ALA A 1 106 ? 14.357 12.571 -19.622 1.00 70.69 106 ALA A N 1
ATOM 787 C CA . ALA A 1 106 ? 13.680 12.181 -20.860 1.00 70.69 106 ALA A CA 1
ATOM 788 C C . ALA A 1 106 ? 14.154 13.072 -22.030 1.00 70.69 106 ALA A C 1
ATOM 790 O O . ALA A 1 106 ? 13.868 14.274 -22.024 1.00 70.69 106 ALA A O 1
ATOM 791 N N . PRO A 1 107 ? 14.868 12.530 -23.039 1.00 59.00 107 PRO A N 1
ATOM 792 C CA . PRO A 1 107 ? 15.341 13.325 -24.164 1.00 59.00 107 PRO A CA 1
ATOM 793 C C . PRO A 1 107 ? 14.155 13.902 -24.938 1.00 59.00 107 PRO A C 1
ATOM 795 O O . PRO A 1 107 ? 13.201 13.185 -25.244 1.00 59.00 107 PRO A O 1
ATOM 798 N N . GLN A 1 108 ? 14.234 15.181 -25.311 1.00 59.75 108 GLN A N 1
ATOM 799 C CA . GLN A 1 108 ? 13.391 15.724 -26.373 1.00 59.75 108 GLN A CA 1
ATOM 800 C C . GLN A 1 108 ? 13.778 15.006 -27.668 1.00 59.75 108 GLN A C 1
ATOM 802 O O . GLN A 1 108 ? 14.742 15.376 -28.335 1.00 59.75 108 GLN A O 1
ATOM 807 N N . SER A 1 109 ? 13.054 13.947 -28.020 1.00 56.09 109 SER A N 1
ATOM 808 C CA . SER A 1 109 ? 13.096 13.374 -29.361 1.00 56.09 109 SER A CA 1
ATOM 809 C C . SER A 1 109 ? 12.402 14.353 -30.311 1.00 56.09 109 SER A C 1
ATOM 811 O O . SER A 1 109 ? 11.245 14.153 -30.675 1.00 56.09 109 SER A O 1
ATOM 813 N N . ASN A 1 110 ? 13.076 15.457 -30.641 1.00 57.00 110 ASN A N 1
ATOM 814 C CA . ASN A 1 110 ? 12.612 16.420 -31.629 1.00 57.00 110 ASN A CA 1
ATOM 815 C C . ASN A 1 110 ? 13.669 16.603 -32.726 1.00 57.00 110 ASN A C 1
ATOM 817 O O . ASN A 1 110 ? 14.680 17.276 -32.550 1.00 57.00 110 ASN A O 1
ATOM 821 N N . ASP A 1 111 ? 13.386 15.916 -33.830 1.00 58.41 111 ASP A N 1
ATOM 822 C CA . ASP A 1 111 ? 13.589 16.321 -35.220 1.00 58.41 111 ASP A CA 1
ATOM 823 C C . ASP A 1 111 ? 15.007 16.713 -35.678 1.00 58.41 111 ASP A C 1
ATOM 825 O O . ASP A 1 111 ? 15.369 17.879 -35.809 1.00 58.41 111 ASP A O 1
ATOM 829 N N . ARG A 1 112 ? 15.787 15.700 -36.077 1.00 58.84 112 ARG A N 1
ATOM 830 C CA . ARG A 1 112 ? 16.733 15.854 -37.191 1.00 58.84 112 ARG A CA 1
ATOM 831 C C . ARG A 1 112 ? 16.068 15.317 -38.461 1.00 58.84 112 ARG A C 1
ATOM 833 O O . ARG A 1 112 ? 16.329 14.186 -38.864 1.00 58.84 112 ARG A O 1
ATOM 840 N N . ARG A 1 113 ? 15.218 16.124 -39.104 1.00 66.31 113 ARG A N 1
ATOM 841 C CA . ARG A 1 113 ? 15.068 16.014 -40.562 1.00 66.31 113 ARG A CA 1
ATOM 842 C C . ARG A 1 113 ? 16.273 16.701 -41.207 1.00 66.31 113 ARG A C 1
ATOM 844 O O . ARG A 1 113 ? 16.536 17.851 -40.860 1.00 66.31 113 ARG A O 1
ATOM 851 N N . PRO A 1 114 ? 16.998 16.045 -42.125 1.00 65.19 114 PRO A N 1
ATOM 852 C CA . PRO A 1 114 ? 17.913 16.755 -42.997 1.00 65.19 114 PRO A CA 1
ATOM 853 C C . PRO A 1 114 ? 17.073 17.606 -43.951 1.00 65.19 114 PRO A C 1
ATOM 855 O O . PRO A 1 114 ? 16.255 17.086 -44.711 1.00 65.19 114 PRO A O 1
ATOM 858 N N . SER A 1 115 ? 17.223 18.924 -43.864 1.00 68.00 115 SER A N 1
ATOM 859 C CA . SER A 1 115 ? 16.816 19.839 -44.923 1.00 68.00 115 SER A CA 1
ATOM 860 C C . SER A 1 115 ? 17.883 19.780 -46.014 1.00 68.00 115 SER A C 1
ATOM 862 O O . SER A 1 115 ? 18.786 20.613 -46.040 1.00 68.00 115 SER A O 1
ATOM 864 N N . ASP A 1 116 ? 17.797 18.753 -46.857 1.00 71.69 116 ASP A N 1
ATOM 865 C CA . ASP A 1 116 ? 18.486 18.731 -48.143 1.00 71.69 116 ASP A CA 1
ATOM 866 C C . ASP A 1 116 ? 17.617 19.505 -49.142 1.00 71.69 116 ASP A C 1
ATOM 868 O O . ASP A 1 116 ? 16.494 19.099 -49.460 1.00 71.69 116 ASP A O 1
ATOM 872 N N . GLY A 1 117 ? 18.136 20.652 -49.577 1.00 61.81 117 GLY A N 1
ATOM 873 C CA . GLY A 1 117 ? 17.558 21.553 -50.571 1.00 61.81 117 GLY A CA 1
ATOM 874 C C . GLY A 1 117 ? 18.512 22.698 -50.849 1.00 61.81 117 GLY A C 1
ATOM 875 O O . GLY A 1 117 ? 18.554 23.617 -50.003 1.00 61.81 117 GLY A O 1
#

Secondary structure (DSSP, 8-state):
--HHHHHHHHHHHHHHHHHHHHHHHHHHHHHHHHHHHHHHHHTTTSTTHHHHHHHHHHHHHHHHHHHHHHHHHHHT-HHHHHHHHHHHHHHHHHHHHHHHHHHHH------------

Sequence (117 aa):
MDPRLTMKPMLRHGLLVLAAFAVVGGAWAGVRGVRLLARGLRHGEDPSAPLWVVRGLRGVIVALCMASLAVGTVLGQVWLVVFGALWLAEEIYETGVLALILRAGAPQSNDRRPSDG